Protein AF-A0A498S944-F1 (afdb_monomer_lite)

Structure (mmCIF, N/CA/C/O backbone):
data_AF-A0A498S944-F1
#
_entry.id   AF-A0A498S944-F1
#
loop_
_atom_site.group_PDB
_atom_site.id
_atom_site.type_symbol
_atom_site.label_atom_id
_atom_site.label_alt_id
_atom_site.label_comp_id
_atom_site.label_asym_id
_atom_site.label_entity_id
_atom_site.label_seq_id
_atom_site.pdbx_PDB_ins_code
_atom_site.Cartn_x
_atom_site.Cartn_y
_atom_site.Cartn_z
_atom_site.occupancy
_atom_site.B_iso_or_equiv
_atom_site.auth_seq_id
_atom_site.auth_comp_id
_atom_site.auth_asym_id
_atom_site.auth_atom_id
_atom_site.pdbx_PDB_model_num
ATOM 1 N N . MET A 1 1 ? -1.091 -2.249 -29.405 1.00 45.34 1 MET A N 1
ATOM 2 C CA . MET A 1 1 ? -1.472 -2.332 -27.977 1.00 45.34 1 MET A CA 1
ATOM 3 C C . MET A 1 1 ? -2.032 -0.986 -27.552 1.00 45.34 1 MET A C 1
ATOM 5 O O . MET A 1 1 ? -1.270 -0.033 -27.462 1.00 45.34 1 MET A O 1
ATOM 9 N N . ASN A 1 2 ? -3.347 -0.878 -27.351 1.00 50.44 2 ASN A N 1
ATOM 10 C CA . ASN A 1 2 ? -3.933 0.326 -26.762 1.00 50.44 2 ASN A CA 1
ATOM 11 C C . ASN A 1 2 ? -3.747 0.243 -25.245 1.00 50.44 2 ASN A C 1
ATOM 13 O O . ASN A 1 2 ? -4.422 -0.526 -24.577 1.00 50.44 2 ASN A O 1
ATOM 17 N N . TYR A 1 3 ? -2.808 1.026 -24.713 1.00 56.50 3 TYR A N 1
ATOM 18 C CA . TYR A 1 3 ? -2.504 1.142 -23.276 1.00 56.50 3 TYR A CA 1
ATOM 19 C C . TYR A 1 3 ? -3.610 1.831 -22.456 1.00 56.50 3 TYR A C 1
ATOM 21 O O . TYR A 1 3 ? -3.417 2.118 -21.272 1.00 56.50 3 TYR A O 1
ATOM 29 N N . ARG A 1 4 ? -4.740 2.143 -23.094 1.00 59.81 4 ARG A N 1
ATOM 30 C CA . ARG A 1 4 ? -5.842 2.897 -22.516 1.00 59.81 4 ARG A CA 1
ATOM 31 C C . ARG A 1 4 ? -6.867 1.923 -21.953 1.00 59.81 4 ARG A C 1
ATOM 33 O O . ARG A 1 4 ? -7.388 1.089 -22.687 1.00 59.81 4 ARG A O 1
ATOM 40 N N . ASP A 1 5 ? -7.130 2.052 -20.659 1.00 67.62 5 ASP A N 1
ATOM 41 C CA . ASP A 1 5 ? -8.269 1.411 -20.010 1.00 67.62 5 ASP A CA 1
ATOM 42 C C . ASP A 1 5 ? -9.555 1.855 -20.738 1.00 67.62 5 ASP A C 1
ATOM 44 O O . ASP A 1 5 ? -9.770 3.066 -20.865 1.00 67.62 5 ASP A O 1
ATOM 48 N N . PRO A 1 6 ? -10.379 0.924 -21.252 1.00 72.31 6 PRO A N 1
ATOM 49 C CA . PRO A 1 6 ? -11.613 1.250 -21.966 1.00 72.31 6 PRO A CA 1
ATOM 50 C C . PRO A 1 6 ? -12.587 2.117 -21.159 1.00 72.31 6 PRO A C 1
ATOM 52 O O . PRO A 1 6 ? -13.359 2.867 -21.753 1.00 72.31 6 PRO A O 1
ATOM 55 N N . ASN A 1 7 ? -12.523 2.051 -19.827 1.00 76.44 7 ASN A N 1
ATOM 56 C CA . ASN A 1 7 ? -13.380 2.810 -18.920 1.00 76.44 7 ASN A CA 1
ATOM 57 C C . ASN A 1 7 ? -12.772 4.174 -18.526 1.00 76.44 7 ASN A C 1
ATOM 59 O O . ASN A 1 7 ? -13.444 5.000 -17.908 1.00 76.44 7 ASN A O 1
ATOM 63 N N . GLU A 1 8 ? -11.514 4.456 -18.897 1.00 75.06 8 GLU A N 1
ATOM 64 C CA . GLU A 1 8 ? -10.838 5.728 -18.610 1.00 75.06 8 GLU A CA 1
ATOM 65 C C . GLU A 1 8 ? -11.182 6.793 -19.664 1.00 75.06 8 GLU A C 1
ATOM 67 O O . GLU A 1 8 ? -10.524 6.976 -20.704 1.00 75.06 8 GLU A O 1
ATOM 72 N N . MET A 1 9 ? -12.226 7.554 -19.346 1.00 76.12 9 MET A N 1
ATOM 73 C CA . MET A 1 9 ? -12.709 8.669 -20.159 1.00 76.12 9 MET A CA 1
ATOM 74 C C . MET A 1 9 ? -11.724 9.851 -20.176 1.00 76.12 9 MET A C 1
ATOM 76 O O . MET A 1 9 ? -11.621 10.549 -21.187 1.00 76.12 9 MET A O 1
ATOM 80 N N . SER A 1 10 ? -10.943 10.056 -19.105 1.00 81.50 10 SER A N 1
ATOM 81 C CA . SER A 1 10 ? -10.000 11.176 -19.013 1.00 81.50 10 SER A CA 1
ATOM 82 C C . SER A 1 10 ? -8.704 10.901 -19.772 1.00 81.50 10 SER A C 1
ATOM 84 O O . SER A 1 10 ? -7.844 10.111 -19.371 1.00 81.50 10 SER A O 1
ATOM 86 N N . TYR A 1 11 ? -8.521 11.634 -20.868 1.00 81.81 11 TYR A N 1
ATOM 87 C CA . TYR A 1 11 ? -7.294 11.594 -21.660 1.00 81.81 11 TYR A CA 1
ATOM 88 C C . TYR A 1 11 ? -6.054 11.991 -20.842 1.00 81.81 11 TYR A C 1
ATOM 90 O O . TYR A 1 11 ? -5.005 11.357 -20.949 1.00 81.81 11 TYR A O 1
ATOM 98 N N . MET A 1 12 ? -6.189 12.995 -19.972 1.00 85.88 12 MET A N 1
ATOM 99 C CA . MET A 1 12 ? -5.108 13.475 -19.110 1.00 85.88 12 MET A CA 1
ATOM 100 C C . MET A 1 12 ? -4.648 12.396 -18.124 1.00 85.88 12 MET A C 1
ATOM 102 O O . MET A 1 12 ? -3.449 12.157 -17.992 1.00 85.88 12 MET A O 1
ATOM 106 N N . TRP A 1 13 ? -5.580 11.685 -17.482 1.00 82.88 13 TRP A N 1
ATOM 107 C CA . TRP A 1 13 ? -5.227 10.602 -16.560 1.00 82.88 13 TRP A CA 1
ATOM 108 C C . TRP A 1 13 ? -4.585 9.420 -17.279 1.00 82.88 13 TRP A C 1
ATOM 110 O O . TRP A 1 13 ? -3.598 8.863 -16.791 1.00 82.88 13 TRP A O 1
ATOM 120 N N . SER A 1 14 ? -5.084 9.073 -18.468 1.00 81.62 14 SER A N 1
ATOM 121 C CA . SER A 1 14 ? -4.447 8.069 -19.322 1.00 81.62 14 SER A CA 1
ATOM 122 C C . SER A 1 14 ? -3.007 8.460 -19.675 1.00 81.62 14 SER A C 1
ATOM 124 O O . SER A 1 14 ? -2.106 7.625 -19.589 1.00 81.62 14 SER A O 1
ATOM 126 N N . TRP A 1 15 ? -2.773 9.724 -20.036 1.00 85.31 15 TRP A N 1
ATOM 127 C CA . TRP A 1 15 ? -1.443 10.233 -20.374 1.00 85.31 15 TRP A CA 1
ATOM 128 C C . TRP A 1 15 ? -0.490 10.219 -19.171 1.00 85.31 15 TRP A C 1
ATOM 130 O O . TRP A 1 15 ? 0.611 9.682 -19.275 1.00 85.31 15 TRP A O 1
ATOM 140 N N . ILE A 1 16 ? -0.926 10.704 -18.001 1.00 86.94 16 ILE A N 1
ATOM 141 C CA . ILE A 1 16 ? -0.124 10.690 -16.763 1.00 86.94 16 ILE A CA 1
ATOM 142 C C . ILE A 1 16 ? 0.276 9.255 -16.390 1.00 86.94 16 ILE A C 1
ATOM 144 O O . ILE A 1 16 ? 1.448 8.985 -16.112 1.00 86.94 16 ILE A O 1
ATOM 148 N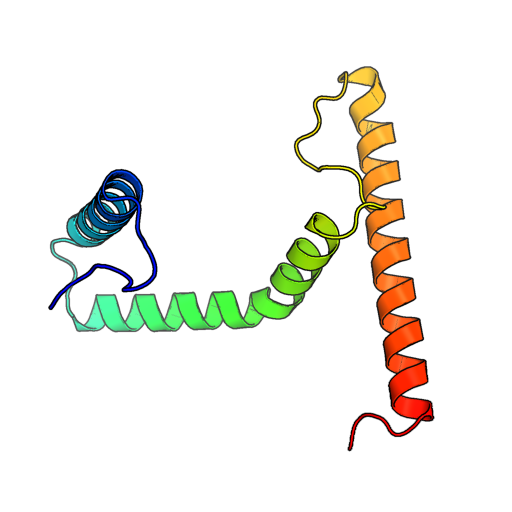 N . LYS A 1 17 ? -0.677 8.311 -16.414 1.00 85.69 17 LYS A N 1
ATOM 149 C CA . LYS A 1 17 ? -0.412 6.892 -16.124 1.00 8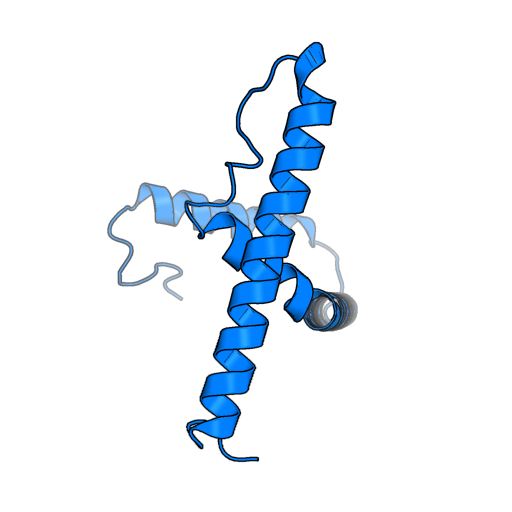5.69 17 LYS A CA 1
ATOM 150 C C . LYS A 1 17 ? 0.562 6.280 -17.133 1.00 85.69 17 LYS A C 1
ATOM 152 O O . LYS A 1 17 ? 1.492 5.580 -16.731 1.00 85.69 17 LYS A O 1
ATOM 157 N N . GLY A 1 18 ? 0.378 6.566 -18.422 1.00 87.44 18 GLY A N 1
ATOM 158 C CA . GLY A 1 18 ? 1.273 6.122 -19.492 1.00 87.44 18 GLY A CA 1
ATOM 159 C C . GLY A 1 18 ? 2.704 6.629 -19.307 1.00 87.44 18 GLY A C 1
ATOM 160 O O . GLY A 1 18 ? 3.641 5.832 -19.308 1.00 87.44 18 GLY A O 1
ATOM 161 N N . ASN A 1 19 ? 2.873 7.925 -19.041 1.00 92.12 19 ASN A N 1
ATOM 162 C CA . ASN A 1 19 ? 4.184 8.526 -18.798 1.00 92.12 19 ASN A CA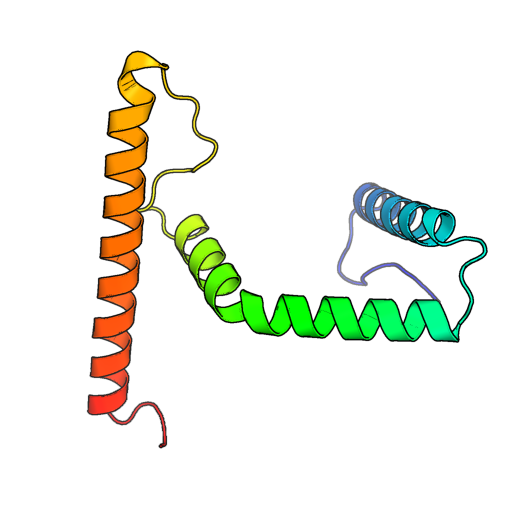 1
ATOM 163 C C . ASN A 1 19 ? 4.890 7.924 -17.586 1.00 92.12 19 ASN A C 1
ATOM 165 O O . ASN A 1 19 ? 6.080 7.621 -17.659 1.00 92.12 19 ASN A O 1
ATOM 169 N N . ARG A 1 20 ? 4.174 7.700 -16.475 1.00 92.81 20 ARG A N 1
ATOM 170 C CA . ARG A 1 20 ? 4.760 7.059 -15.284 1.00 92.81 20 ARG A CA 1
ATOM 171 C C . ARG A 1 20 ? 5.288 5.661 -15.601 1.00 92.81 20 ARG A C 1
ATOM 173 O O . ARG A 1 20 ? 6.406 5.342 -15.201 1.00 92.81 20 ARG A O 1
ATOM 180 N N . LYS A 1 21 ? 4.527 4.857 -16.355 1.00 90.69 21 LYS A N 1
ATOM 181 C CA . LYS A 1 21 ? 4.969 3.529 -16.816 1.00 90.69 21 LYS A CA 1
ATOM 182 C C . LYS A 1 21 ? 6.199 3.630 -17.716 1.00 90.69 21 LYS A C 1
ATOM 184 O O . LYS A 1 21 ? 7.168 2.908 -17.500 1.00 90.69 21 LYS A O 1
ATOM 189 N N . TRP A 1 22 ? 6.185 4.549 -18.681 1.00 93.25 22 TRP A N 1
ATOM 190 C CA . TRP A 1 22 ? 7.306 4.753 -19.597 1.00 93.25 22 TRP A CA 1
ATOM 191 C C . TRP A 1 22 ? 8.589 5.151 -18.857 1.00 93.25 22 TRP A C 1
ATOM 193 O O . TRP A 1 22 ? 9.637 4.550 -19.077 1.00 93.25 22 TRP A O 1
ATOM 203 N N . HIS A 1 23 ? 8.511 6.095 -17.916 1.00 95.25 23 HIS A N 1
ATOM 204 C CA . HIS A 1 23 ? 9.664 6.497 -17.110 1.00 95.25 23 HIS A CA 1
ATOM 205 C C . HIS A 1 23 ? 10.163 5.383 -16.188 1.00 95.25 23 HIS A C 1
ATOM 207 O O . HIS A 1 23 ? 11.374 5.233 -16.043 1.00 95.25 23 HIS A O 1
ATOM 213 N N . ALA A 1 24 ? 9.268 4.599 -15.579 1.00 94.12 24 ALA A N 1
ATOM 214 C CA . ALA A 1 24 ? 9.660 3.441 -14.777 1.00 94.12 24 ALA A CA 1
ATOM 215 C C . ALA A 1 24 ? 10.416 2.410 -15.626 1.00 94.12 24 ALA A C 1
ATOM 217 O O . ALA A 1 24 ? 11.485 1.961 -15.226 1.00 94.12 24 ALA A O 1
ATOM 218 N N . TRP A 1 25 ? 9.928 2.117 -16.835 1.00 93.88 25 TRP A N 1
ATOM 219 C CA . TRP A 1 25 ? 10.621 1.225 -17.761 1.00 93.88 25 TRP A CA 1
ATOM 220 C C . TRP A 1 25 ? 11.971 1.792 -18.216 1.00 93.88 25 TRP A C 1
ATOM 222 O O . TRP A 1 25 ? 12.975 1.083 -18.200 1.00 93.88 25 TRP A O 1
ATOM 232 N N . ASN A 1 26 ? 12.036 3.082 -18.557 1.00 95.81 26 ASN A N 1
ATOM 233 C CA . ASN A 1 26 ? 13.275 3.718 -19.001 1.00 95.81 26 ASN A CA 1
ATOM 234 C C . ASN A 1 26 ? 14.367 3.722 -17.912 1.00 95.81 26 ASN A C 1
ATOM 236 O O . ASN A 1 26 ? 15.550 3.677 -18.240 1.00 95.81 26 ASN A O 1
ATOM 240 N N . LYS A 1 27 ? 13.996 3.722 -16.623 1.00 95.38 27 LYS A N 1
ATOM 241 C CA . LYS A 1 27 ? 14.951 3.549 -15.511 1.00 95.38 27 LYS A CA 1
ATOM 242 C C . LYS A 1 27 ? 15.612 2.168 -15.494 1.00 95.38 27 LYS A C 1
ATOM 244 O O . LYS A 1 27 ? 16.723 2.049 -14.998 1.00 95.38 27 LYS A O 1
ATOM 249 N N . CYS A 1 28 ? 14.968 1.149 -16.058 1.00 93.50 28 CYS A N 1
ATOM 250 C CA . CYS A 1 28 ? 15.504 -0.210 -16.162 1.00 93.50 28 CYS A CA 1
ATOM 251 C C . CYS A 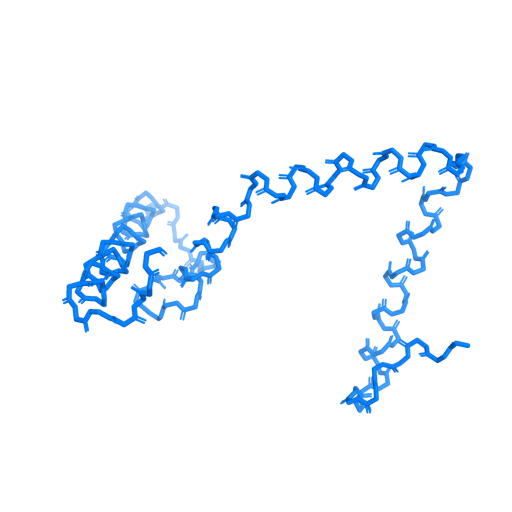1 28 ? 16.346 -0.425 -17.435 1.00 93.50 28 CYS A C 1
ATOM 253 O O . CYS A 1 28 ? 16.677 -1.560 -17.775 1.00 93.50 28 CYS A O 1
ATOM 255 N N . LYS A 1 29 ? 16.670 0.634 -18.191 1.00 94.06 29 LYS A N 1
ATOM 256 C CA . LYS A 1 29 ? 17.456 0.518 -19.424 1.00 94.06 29 LYS A CA 1
ATOM 257 C C . LYS A 1 29 ? 18.847 -0.052 -19.124 1.00 94.06 29 LYS A C 1
ATOM 259 O O . LYS A 1 29 ? 19.569 0.484 -18.294 1.00 94.06 29 LYS A O 1
ATOM 264 N N . GLY A 1 30 ? 19.230 -1.101 -19.852 1.00 95.12 30 GLY A N 1
ATOM 265 C CA . GLY A 1 30 ? 20.510 -1.796 -19.669 1.00 95.12 30 GLY A CA 1
ATOM 266 C C . GLY A 1 30 ? 20.439 -3.013 -18.743 1.00 95.12 30 GLY A C 1
ATOM 267 O O . GLY A 1 30 ? 21.418 -3.743 -18.650 1.00 95.12 30 GLY A O 1
ATOM 268 N N . LEU A 1 31 ? 19.288 -3.265 -18.114 1.00 95.50 31 LEU A N 1
ATOM 269 C CA . LEU A 1 31 ? 19.034 -4.486 -17.357 1.00 95.50 31 LEU A CA 1
ATOM 270 C C . LEU A 1 31 ? 18.873 -5.677 -18.314 1.00 95.50 31 LEU A C 1
ATOM 272 O O . LEU A 1 31 ? 18.185 -5.5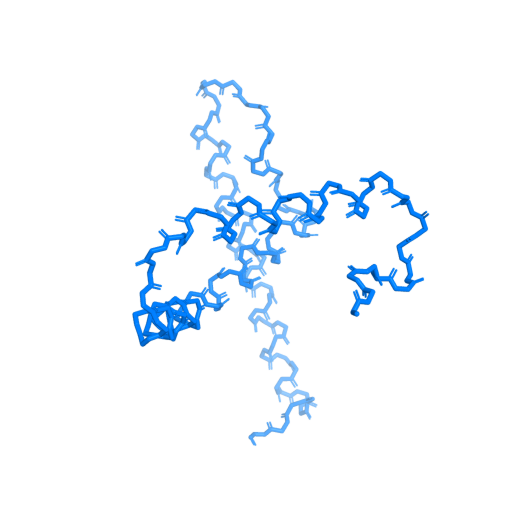65 -19.337 1.00 95.50 31 LEU A O 1
ATOM 276 N N . SER A 1 32 ? 19.499 -6.812 -17.997 1.00 97.44 32 SER A N 1
ATOM 277 C CA . SER A 1 32 ? 19.296 -8.037 -18.771 1.00 97.44 32 SER A CA 1
ATOM 278 C C . SER A 1 32 ? 17.875 -8.573 -18.562 1.00 97.44 32 SER A C 1
ATOM 280 O O . SER A 1 32 ? 17.183 -8.212 -17.606 1.00 97.44 32 SER A O 1
ATOM 282 N N . LYS A 1 33 ? 17.407 -9.432 -19.474 1.00 96.12 33 LYS A N 1
ATOM 283 C CA . LYS A 1 33 ? 16.085 -10.054 -19.322 1.00 96.12 33 LYS A CA 1
ATOM 284 C C . LYS A 1 33 ? 16.027 -10.935 -18.076 1.00 96.12 33 LYS A C 1
ATOM 286 O O . LYS A 1 33 ? 15.041 -10.865 -17.351 1.00 96.12 33 LYS A O 1
ATOM 291 N N . ASP A 1 34 ? 17.086 -11.697 -17.823 1.00 97.38 34 ASP A N 1
ATOM 292 C CA . ASP A 1 34 ? 17.154 -12.618 -16.690 1.00 97.38 34 ASP A CA 1
ATOM 293 C C . ASP A 1 34 ? 17.169 -11.849 -15.363 1.00 97.38 34 ASP A C 1
ATOM 295 O O . ASP A 1 34 ? 16.401 -12.170 -14.458 1.00 97.38 34 ASP A O 1
ATOM 299 N N . ASP A 1 35 ? 17.932 -10.753 -15.276 1.00 96.56 35 ASP A N 1
ATOM 300 C CA . ASP A 1 35 ? 17.932 -9.891 -14.087 1.00 96.56 35 ASP A CA 1
ATOM 301 C C . ASP A 1 35 ? 16.565 -9.235 -13.864 1.00 96.56 35 ASP A C 1
ATOM 303 O O . ASP A 1 35 ? 16.086 -9.156 -12.734 1.00 96.56 35 ASP A O 1
ATOM 307 N N . ALA A 1 36 ? 15.901 -8.792 -14.937 1.00 96.44 36 ALA A N 1
ATOM 308 C CA . ALA A 1 36 ? 14.561 -8.220 -14.845 1.00 96.44 36 ALA A CA 1
ATOM 309 C C . ALA A 1 36 ? 13.530 -9.238 -14.336 1.00 96.44 36 ALA A C 1
ATOM 311 O O . ALA A 1 36 ? 12.674 -8.887 -13.523 1.00 96.44 36 ALA A O 1
ATOM 312 N N . MET A 1 37 ? 13.620 -10.492 -14.788 1.00 97.38 37 MET A N 1
ATOM 313 C CA . MET A 1 37 ? 12.762 -11.580 -14.314 1.00 97.38 37 MET A CA 1
ATOM 314 C C . MET A 1 37 ? 13.021 -11.893 -12.840 1.00 97.38 37 MET A C 1
ATOM 316 O O . MET A 1 37 ? 12.070 -11.960 -12.063 1.00 97.38 37 MET A O 1
ATOM 320 N N . ASN A 1 38 ? 14.289 -12.019 -12.445 1.00 97.38 38 ASN A N 1
ATOM 321 C CA . ASN A 1 38 ? 14.671 -12.304 -11.063 1.00 97.38 38 ASN A CA 1
ATOM 322 C C . ASN A 1 38 ? 14.184 -11.210 -10.108 1.00 97.38 38 ASN A C 1
ATOM 324 O O . ASN A 1 38 ? 13.529 -11.517 -9.114 1.00 97.38 38 ASN A O 1
ATOM 328 N N . LEU A 1 39 ? 14.409 -9.939 -10.454 1.00 96.00 39 LEU A N 1
ATOM 329 C CA . LEU A 1 39 ? 13.929 -8.802 -9.666 1.00 96.00 39 LEU A CA 1
ATOM 330 C C . LEU A 1 39 ? 12.402 -8.778 -9.567 1.00 96.00 39 LEU A C 1
ATOM 332 O O . LEU A 1 39 ? 11.858 -8.469 -8.511 1.00 96.00 39 LEU A O 1
ATOM 336 N N . TYR A 1 40 ? 11.689 -9.101 -10.648 1.00 96.25 40 TYR A N 1
ATOM 337 C CA . TYR A 1 40 ? 10.229 -9.155 -10.611 1.00 96.25 40 TYR A CA 1
ATOM 338 C C . TYR A 1 40 ? 9.725 -10.234 -9.642 1.00 96.25 40 TYR A C 1
ATOM 340 O O . TYR A 1 40 ? 8.837 -9.964 -8.832 1.00 96.25 40 TYR A O 1
ATOM 348 N N . VAL A 1 41 ? 10.301 -11.439 -9.702 1.00 97.12 41 VAL A N 1
ATOM 349 C CA . VAL A 1 41 ? 9.941 -12.553 -8.810 1.00 97.12 41 VAL A CA 1
ATOM 350 C C . VAL A 1 41 ? 10.269 -12.210 -7.360 1.00 97.12 41 VAL A C 1
ATOM 352 O O . VAL A 1 41 ? 9.419 -12.378 -6.491 1.00 97.12 41 VAL A O 1
ATOM 355 N N . GLU A 1 42 ? 11.457 -11.666 -7.100 1.00 97.31 42 GLU A N 1
ATOM 356 C CA . GLU A 1 42 ? 11.880 -11.228 -5.767 1.00 97.31 42 GLU A CA 1
ATOM 357 C C . GLU A 1 42 ? 10.895 -10.219 -5.170 1.00 97.31 42 GLU A C 1
ATOM 359 O O . GLU A 1 42 ? 10.363 -10.449 -4.085 1.00 97.31 42 GLU A O 1
ATOM 364 N N . ARG A 1 43 ? 10.564 -9.153 -5.911 1.00 95.06 43 ARG A N 1
ATOM 365 C CA . ARG A 1 43 ? 9.594 -8.144 -5.456 1.00 95.06 43 ARG A CA 1
ATOM 366 C C . ARG A 1 43 ? 8.194 -8.707 -5.267 1.00 95.06 43 ARG A C 1
ATOM 368 O O . ARG A 1 43 ? 7.498 -8.288 -4.350 1.00 95.06 43 ARG A O 1
ATOM 375 N N . THR A 1 44 ? 7.775 -9.648 -6.107 1.00 95.75 44 THR A N 1
ATOM 376 C CA . THR A 1 44 ? 6.470 -10.305 -5.949 1.00 95.75 44 THR A CA 1
ATOM 377 C C . THR A 1 44 ? 6.430 -11.122 -4.658 1.00 95.75 44 THR A C 1
ATOM 379 O O . THR A 1 44 ? 5.477 -11.002 -3.897 1.00 95.75 44 THR A O 1
ATOM 382 N N . ASN A 1 45 ? 7.494 -11.869 -4.362 1.00 96.44 45 ASN A N 1
ATOM 383 C CA . ASN A 1 45 ? 7.601 -12.654 -3.133 1.00 96.44 45 ASN A CA 1
ATOM 384 C C . ASN A 1 45 ? 7.692 -11.769 -1.877 1.00 96.44 45 ASN A C 1
ATOM 386 O O . ASN A 1 45 ? 7.191 -12.139 -0.819 1.00 96.44 45 ASN A O 1
ATOM 390 N N . GLU A 1 46 ? 8.345 -10.607 -1.961 1.00 95.62 46 GLU A N 1
ATOM 391 C CA . GLU A 1 46 ? 8.328 -9.607 -0.883 1.00 95.62 46 GLU A CA 1
ATOM 392 C C . GLU A 1 46 ? 6.910 -9.077 -0.639 1.00 95.62 46 GLU A C 1
ATOM 394 O O . GLU A 1 46 ? 6.456 -9.043 0.503 1.00 95.62 46 GLU A O 1
ATOM 399 N N . LEU A 1 47 ? 6.189 -8.725 -1.708 1.00 94.81 47 LEU A N 1
ATOM 400 C CA . LEU A 1 47 ? 4.807 -8.255 -1.616 1.00 94.81 47 LEU A CA 1
ATOM 401 C C . LEU A 1 47 ? 3.867 -9.319 -1.052 1.00 94.81 47 LEU A C 1
ATOM 403 O O . LEU A 1 47 ? 2.989 -8.978 -0.271 1.00 94.81 47 LEU A O 1
ATOM 407 N N . GLU A 1 48 ? 4.051 -10.587 -1.416 1.00 95.25 48 GLU A N 1
ATOM 408 C CA . GLU A 1 48 ? 3.270 -11.699 -0.870 1.00 95.25 48 GLU A CA 1
ATOM 409 C C . GLU A 1 48 ? 3.444 -11.812 0.650 1.00 95.25 48 GLU A C 1
ATOM 411 O O . GLU A 1 48 ? 2.460 -11.932 1.374 1.00 95.25 48 GLU A O 1
ATOM 416 N N . LYS A 1 49 ? 4.677 -11.673 1.154 1.00 95.69 49 LYS A N 1
ATOM 417 C CA . LYS A 1 49 ? 4.952 -11.669 2.602 1.00 95.69 49 LYS A CA 1
ATOM 418 C C . LYS A 1 49 ? 4.332 -10.473 3.322 1.00 95.69 49 LYS A C 1
ATOM 420 O O . LYS A 1 49 ? 3.975 -10.582 4.490 1.00 95.69 49 LYS A O 1
ATOM 425 N N . GLU A 1 50 ? 4.244 -9.326 2.653 1.00 95.56 50 GLU A N 1
ATOM 426 C CA . GLU A 1 50 ? 3.642 -8.114 3.213 1.00 95.56 50 GLU A CA 1
ATOM 427 C C . GLU A 1 50 ? 2.129 -8.016 2.979 1.00 95.56 50 GLU A C 1
ATOM 429 O O . GLU A 1 50 ? 1.501 -7.103 3.517 1.00 95.56 50 GLU A O 1
ATOM 434 N N . LEU A 1 51 ? 1.534 -8.927 2.203 1.00 94.56 51 LEU A N 1
ATOM 435 C CA . LEU A 1 51 ? 0.168 -8.791 1.701 1.00 94.56 51 LEU A CA 1
ATOM 436 C C . LEU A 1 51 ? -0.847 -8.626 2.831 1.00 94.56 51 LEU A C 1
ATOM 438 O O . LEU A 1 51 ? -1.634 -7.685 2.793 1.00 94.56 51 LEU A O 1
ATOM 442 N N . ASP A 1 52 ? -0.790 -9.480 3.853 1.00 92.19 52 ASP A N 1
ATOM 443 C CA . ASP A 1 52 ? -1.715 -9.418 4.990 1.00 92.19 52 ASP A CA 1
ATOM 444 C C . ASP A 1 52 ? -1.632 -8.066 5.710 1.00 92.19 52 ASP A C 1
ATOM 446 O O . ASP A 1 52 ? -2.651 -7.426 5.978 1.00 92.19 52 ASP A O 1
ATOM 450 N N . ARG A 1 53 ? -0.407 -7.573 5.936 1.00 93.81 53 ARG A N 1
ATOM 451 C CA . ARG A 1 53 ? -0.165 -6.260 6.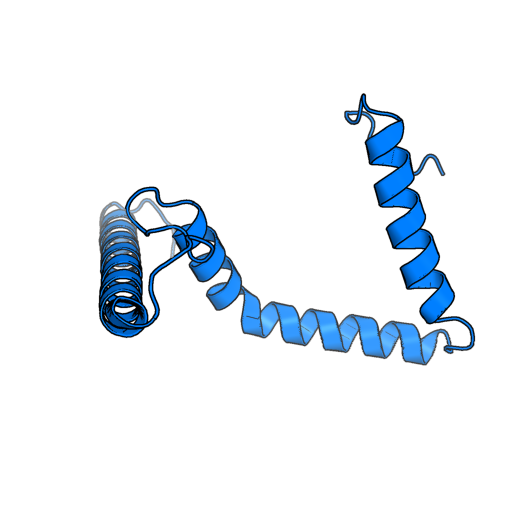548 1.00 93.81 53 ARG A CA 1
ATOM 452 C C . ARG A 1 53 ? -0.719 -5.132 5.680 1.00 93.81 53 ARG A C 1
ATOM 454 O O . ARG A 1 53 ? -1.364 -4.229 6.199 1.00 93.81 53 ARG A O 1
ATOM 461 N N . LEU A 1 54 ? -0.468 -5.176 4.372 1.00 93.75 54 LEU A N 1
ATOM 462 C CA . LEU A 1 54 ? -0.936 -4.162 3.425 1.00 93.75 54 LEU A CA 1
ATOM 463 C C . LEU A 1 54 ? -2.463 -4.145 3.322 1.00 93.75 54 LEU A C 1
ATOM 465 O O . LEU A 1 54 ? -3.057 -3.072 3.235 1.00 93.75 54 LEU A O 1
ATOM 469 N N . VAL A 1 55 ? -3.102 -5.316 3.353 1.00 93.81 55 VAL A N 1
ATOM 470 C CA . VAL A 1 55 ? -4.564 -5.441 3.379 1.00 93.81 55 VAL A CA 1
ATOM 471 C C . VAL A 1 55 ? -5.127 -4.849 4.665 1.00 93.81 55 VAL A C 1
ATOM 473 O O . VAL A 1 55 ? -6.128 -4.133 4.611 1.00 93.81 55 VAL A O 1
ATOM 476 N N . ASP A 1 56 ? -4.496 -5.100 5.810 1.00 92.88 56 ASP A N 1
ATOM 477 C CA . ASP A 1 56 ? -4.916 -4.495 7.069 1.00 92.88 56 ASP A CA 1
ATOM 478 C C . ASP A 1 56 ? -4.734 -2.981 7.077 1.00 92.88 56 ASP A C 1
ATOM 480 O O . ASP A 1 56 ? -5.671 -2.279 7.448 1.00 92.88 56 ASP A O 1
ATOM 484 N N . ASP A 1 57 ? -3.591 -2.468 6.631 1.00 91.75 57 ASP A N 1
ATOM 485 C CA . ASP A 1 57 ? -3.359 -1.024 6.542 1.00 91.75 57 ASP A CA 1
ATOM 486 C C . ASP A 1 57 ? -4.378 -0.364 5.593 1.00 91.75 57 ASP A C 1
ATOM 488 O O . ASP A 1 57 ? -4.938 0.686 5.904 1.00 91.75 57 ASP A O 1
ATOM 492 N N . TRP A 1 58 ? -4.699 -1.015 4.472 1.00 93.44 58 TRP A N 1
ATOM 493 C CA . TRP A 1 58 ? -5.729 -0.544 3.545 1.00 93.44 58 TRP A CA 1
ATOM 494 C C . TRP A 1 58 ? -7.130 -0.524 4.172 1.00 93.44 58 TRP A C 1
ATOM 496 O O . TRP A 1 58 ? -7.877 0.436 3.984 1.00 93.44 58 TRP A O 1
ATOM 506 N N . LYS A 1 59 ? -7.496 -1.553 4.947 1.00 92.44 59 LYS A N 1
ATOM 507 C CA . LYS A 1 59 ? -8.764 -1.575 5.692 1.00 92.44 59 LYS A CA 1
ATOM 508 C C . LYS A 1 59 ? -8.818 -0.490 6.766 1.00 92.44 59 LYS A C 1
ATOM 510 O O . LYS A 1 59 ? -9.878 0.098 6.953 1.00 92.44 59 LYS A O 1
ATOM 515 N N . ASP A 1 60 ? -7.701 -0.217 7.446 1.00 92.06 60 ASP A N 1
ATOM 516 C CA . ASP A 1 60 ? -7.602 0.887 8.407 1.00 92.06 60 ASP A CA 1
ATOM 517 C C . ASP A 1 60 ? -7.862 2.233 7.723 1.00 92.06 60 ASP A C 1
ATOM 519 O O . ASP A 1 60 ? -8.639 3.029 8.230 1.00 92.06 60 ASP A O 1
ATOM 523 N N . GLU A 1 61 ? -7.276 2.474 6.549 1.00 90.50 61 GLU A N 1
ATOM 524 C CA . GLU A 1 61 ? -7.471 3.722 5.794 1.00 90.50 61 GLU A CA 1
ATOM 525 C C . GLU A 1 61 ? -8.907 3.927 5.287 1.00 90.50 61 GLU A C 1
ATOM 527 O O . GLU A 1 61 ? -9.325 5.063 5.062 1.00 90.50 61 GLU A O 1
ATOM 532 N N . LEU A 1 62 ? -9.660 2.843 5.089 1.00 89.94 62 LEU A N 1
ATOM 533 C CA . LEU A 1 62 ? -11.051 2.899 4.642 1.00 89.94 62 LEU A CA 1
ATOM 534 C C . LEU A 1 62 ? -12.072 2.960 5.786 1.00 89.94 62 LEU A C 1
ATOM 536 O O . LEU A 1 62 ? -13.225 3.313 5.525 1.00 89.94 62 LEU A O 1
ATOM 540 N N . ASP A 1 63 ? -11.703 2.606 7.022 1.00 89.81 63 ASP A N 1
ATOM 541 C CA . ASP A 1 63 ? -12.626 2.674 8.159 1.00 89.81 63 ASP A CA 1
ATOM 542 C C . ASP A 1 63 ? -12.739 4.133 8.644 1.00 89.81 63 ASP A C 1
ATOM 544 O O . ASP A 1 63 ? -11.776 4.675 9.183 1.00 89.81 63 ASP A O 1
ATOM 548 N N . PRO A 1 64 ? -13.918 4.779 8.546 1.00 90.38 64 PRO A N 1
ATOM 549 C CA . PRO A 1 64 ? -14.104 6.166 8.985 1.00 90.38 64 PRO A CA 1
ATOM 550 C C . PRO A 1 64 ? -13.906 6.379 10.495 1.00 90.38 64 PRO A C 1
ATOM 552 O O . PRO A 1 64 ? -13.896 7.517 10.960 1.00 90.38 64 PRO A O 1
ATOM 555 N N . ARG A 1 65 ? -13.812 5.302 11.284 1.00 90.56 65 ARG A N 1
ATOM 556 C CA . ARG A 1 65 ? -13.524 5.345 12.726 1.00 90.56 65 ARG A CA 1
ATOM 557 C C . ARG A 1 65 ? -12.029 5.416 13.017 1.00 90.56 65 ARG A C 1
ATOM 559 O O . ARG A 1 65 ? -11.660 5.762 14.136 1.00 90.56 65 ARG A O 1
ATOM 566 N N . VAL A 1 66 ? -11.185 5.071 12.047 1.00 90.25 66 VAL A N 1
ATOM 567 C CA . VAL A 1 66 ? -9.740 5.257 12.131 1.00 90.25 66 VAL A CA 1
ATOM 568 C C . VAL A 1 66 ? -9.435 6.655 11.589 1.00 90.25 66 VAL A C 1
ATOM 570 O O . VAL A 1 66 ? -9.850 6.983 10.478 1.00 90.25 66 VAL A O 1
ATOM 573 N N . PRO A 1 67 ? -8.762 7.522 12.363 1.00 88.00 67 PRO A N 1
ATOM 574 C CA . PRO A 1 67 ? -8.459 8.865 11.881 1.00 88.00 67 PRO A CA 1
ATOM 575 C C . PRO A 1 67 ? -7.516 8.837 10.669 1.00 88.00 67 PRO A C 1
ATOM 577 O O . PRO A 1 67 ? -6.755 7.891 10.470 1.00 88.00 67 PRO A O 1
ATOM 580 N N . ASP A 1 68 ? -7.554 9.885 9.844 1.00 86.62 68 ASP A N 1
ATOM 581 C CA . ASP A 1 68 ? -6.678 9.966 8.673 1.00 86.62 68 ASP A CA 1
ATOM 582 C C . ASP A 1 68 ? -5.217 10.114 9.114 1.00 86.62 68 ASP A C 1
ATOM 584 O O . ASP A 1 68 ? -4.844 11.070 9.797 1.00 86.62 68 ASP A O 1
ATOM 588 N N . LYS A 1 69 ? -4.367 9.182 8.675 1.00 83.38 69 LYS A N 1
ATOM 589 C CA . LYS A 1 69 ? -2.922 9.197 8.936 1.00 83.38 69 LYS A CA 1
ATOM 590 C C . LYS A 1 69 ? -2.218 10.452 8.408 1.00 83.38 69 LYS A C 1
ATOM 592 O O . LYS A 1 69 ? -1.135 10.775 8.886 1.00 83.38 69 LYS A O 1
ATOM 597 N N . ASN A 1 70 ? -2.798 11.125 7.413 1.00 85.25 70 ASN A N 1
ATOM 598 C CA . ASN A 1 70 ? -2.252 12.338 6.805 1.00 85.25 70 ASN A CA 1
ATOM 599 C C . ASN A 1 70 ? -2.852 13.622 7.398 1.00 85.25 70 ASN A C 1
ATOM 601 O O . ASN A 1 70 ? -2.570 14.712 6.892 1.00 85.25 70 ASN A O 1
ATOM 605 N N . ALA A 1 71 ? -3.687 13.517 8.437 1.00 86.00 71 ALA A N 1
ATOM 606 C CA . ALA A 1 71 ? -4.221 14.683 9.121 1.00 86.00 71 ALA A CA 1
ATOM 607 C C . ALA A 1 71 ? -3.079 15.511 9.724 1.00 86.00 71 ALA A C 1
ATOM 609 O O . ALA A 1 71 ? -2.163 14.982 10.355 1.00 86.00 71 ALA A O 1
ATOM 610 N N . TRP A 1 72 ? -3.137 16.828 9.533 1.00 89.44 72 TRP A N 1
ATOM 611 C CA . TRP A 1 72 ? -2.203 17.729 10.196 1.00 89.44 72 TRP A CA 1
ATOM 612 C C . TRP A 1 72 ? -2.542 17.814 11.685 1.00 89.44 72 TRP A C 1
ATOM 614 O O . TRP A 1 72 ? -3.691 18.072 12.046 1.00 89.44 72 TRP A O 1
ATOM 624 N N . VAL A 1 73 ? -1.536 17.614 12.536 1.00 87.56 73 VAL A N 1
ATOM 625 C CA . VAL A 1 73 ? -1.665 17.631 13.997 1.00 87.56 73 VAL A CA 1
ATOM 626 C C . VAL A 1 73 ? -0.527 18.473 14.577 1.00 87.56 73 VAL A C 1
ATOM 628 O O . VAL A 1 73 ? 0.616 18.306 14.141 1.00 87.56 73 VAL A O 1
ATOM 631 N N . PRO A 1 74 ? -0.799 19.364 15.547 1.00 93.19 74 PRO A N 1
ATOM 632 C CA . PRO A 1 74 ? 0.251 20.073 16.273 1.00 93.19 74 PRO A CA 1
ATOM 633 C C . PRO A 1 74 ? 1.258 19.105 16.911 1.00 93.19 74 PRO A C 1
ATOM 635 O O . PRO A 1 74 ? 0.870 18.064 17.439 1.00 93.19 74 PRO A O 1
ATOM 638 N N . GLU A 1 75 ? 2.547 19.458 16.925 1.00 87.50 75 GLU A N 1
ATOM 639 C CA . GLU A 1 75 ? 3.609 18.592 17.475 1.00 87.50 75 GLU A CA 1
ATOM 640 C C . GLU A 1 75 ? 3.344 18.183 18.934 1.00 87.50 75 GLU A C 1
ATOM 642 O O . GLU A 1 75 ? 3.564 17.033 19.308 1.00 87.50 75 GLU A O 1
ATOM 647 N N . GLU A 1 76 ? 2.777 19.091 19.731 1.00 89.62 76 GLU A N 1
ATOM 648 C CA . GLU A 1 76 ? 2.401 18.871 21.136 1.00 89.62 76 GLU A CA 1
ATOM 649 C C . GLU A 1 76 ? 1.327 17.783 21.318 1.00 89.62 76 GLU A C 1
ATOM 651 O O . GLU A 1 76 ? 1.230 17.143 22.368 1.00 89.62 76 GLU A O 1
ATOM 656 N N . GLU A 1 77 ? 0.509 17.561 20.290 1.00 88.69 77 GLU A N 1
ATOM 657 C CA . GLU A 1 77 ? -0.579 16.584 20.289 1.00 88.69 77 GLU A CA 1
ATOM 658 C C . GLU A 1 77 ? -0.244 15.329 19.482 1.00 88.69 77 GLU A C 1
ATOM 660 O O . GLU A 1 77 ? -0.981 14.345 19.555 1.00 88.69 77 GLU A O 1
ATOM 665 N N . MET A 1 78 ? 0.885 15.315 18.770 1.00 86.00 78 MET A N 1
ATOM 666 C CA . MET A 1 78 ? 1.282 14.219 17.890 1.00 86.00 78 MET A CA 1
ATOM 667 C C . MET A 1 78 ? 1.365 12.882 18.634 1.00 86.00 78 MET A C 1
ATOM 669 O O . MET A 1 78 ? 0.861 11.878 18.139 1.00 86.00 78 MET A O 1
ATOM 673 N N . GLU A 1 79 ? 1.927 12.849 19.845 1.00 88.75 79 GLU A N 1
ATOM 674 C CA . GLU A 1 79 ? 1.996 11.610 20.633 1.00 88.75 79 GLU A CA 1
ATOM 675 C C . GLU A 1 79 ? 0.612 11.099 21.047 1.00 88.75 79 GLU A C 1
ATOM 677 O O . GLU A 1 79 ? 0.351 9.893 21.039 1.00 88.75 79 GLU A O 1
ATOM 682 N N . LYS A 1 80 ? -0.291 12.011 21.426 1.00 90.94 80 LYS A N 1
ATOM 683 C CA . LYS A 1 80 ? -1.667 11.657 21.799 1.00 90.94 80 LYS A CA 1
ATOM 684 C C . LYS A 1 80 ? -2.424 11.151 20.580 1.00 90.94 80 LYS A C 1
ATOM 686 O O . LYS A 1 80 ? -3.105 10.134 20.672 1.00 90.94 80 LYS A O 1
ATOM 691 N N . PHE A 1 81 ? -2.255 11.823 19.446 1.00 89.88 81 PHE A N 1
ATOM 692 C CA . PHE A 1 81 ? -2.842 11.429 18.177 1.00 89.88 81 PHE A CA 1
ATOM 693 C C . PHE A 1 81 ? -2.332 10.063 17.722 1.00 89.88 81 PHE A C 1
ATOM 695 O O . PHE A 1 81 ? -3.139 9.211 17.378 1.00 89.88 81 PHE A O 1
ATOM 702 N N . GLN A 1 82 ? -1.027 9.797 17.807 1.00 89.19 82 GLN A N 1
ATOM 703 C CA . GLN A 1 82 ? -0.465 8.480 17.499 1.00 89.19 82 GLN A CA 1
ATOM 704 C C . GLN A 1 82 ? -1.046 7.389 18.405 1.00 89.19 82 GLN A C 1
ATOM 706 O O . GLN A 1 82 ? -1.461 6.345 17.913 1.00 89.19 82 GLN A O 1
ATOM 711 N N . LYS A 1 83 ? -1.149 7.630 19.719 1.00 92.62 83 LYS A N 1
ATOM 712 C CA . LYS A 1 83 ? -1.782 6.671 20.643 1.00 92.62 83 LYS A CA 1
ATOM 713 C C . LYS A 1 83 ? -3.248 6.421 20.290 1.00 92.62 83 LYS A C 1
ATOM 715 O O . LYS A 1 83 ? -3.679 5.272 20.288 1.00 92.62 83 LYS A O 1
ATOM 720 N N . PHE A 1 84 ? -3.991 7.477 19.967 1.00 91.69 84 PHE A N 1
ATOM 721 C CA . PHE A 1 84 ? -5.390 7.385 19.555 1.00 91.69 84 PHE A CA 1
ATOM 722 C C . PHE A 1 84 ? -5.553 6.621 18.234 1.00 91.69 84 PHE A C 1
ATOM 724 O O . PHE A 1 84 ? -6.381 5.721 18.145 1.00 91.69 84 PHE A O 1
ATOM 731 N N . MET A 1 85 ? -4.713 6.916 17.243 1.00 91.50 85 MET A N 1
ATOM 732 C CA . MET A 1 85 ? -4.637 6.204 15.966 1.00 91.50 85 MET A CA 1
ATOM 733 C C . MET A 1 85 ? -4.390 4.710 16.167 1.00 91.50 85 MET A C 1
ATOM 735 O O . MET A 1 85 ? -5.132 3.880 15.649 1.00 91.50 85 MET A O 1
ATOM 739 N N . GLU A 1 86 ? -3.368 4.357 16.944 1.00 92.06 86 GLU A N 1
ATOM 740 C CA . GLU A 1 86 ? -3.018 2.960 17.210 1.00 92.06 86 GLU A CA 1
ATOM 741 C C . GLU A 1 86 ? -4.105 2.227 18.003 1.00 92.06 86 GLU A C 1
ATOM 743 O O . GLU A 1 86 ? -4.340 1.036 17.787 1.00 92.06 86 GLU A O 1
ATOM 748 N N . GLN A 1 87 ? -4.814 2.929 18.888 1.00 94.19 87 GLN A N 1
ATOM 749 C CA . GLN A 1 87 ? -5.988 2.379 19.555 1.00 94.19 87 GLN A CA 1
ATOM 750 C C . GLN A 1 87 ? -7.135 2.136 18.562 1.00 94.19 87 GLN A C 1
ATOM 752 O O . GLN A 1 87 ? -7.678 1.035 18.528 1.00 94.19 87 GLN A O 1
ATOM 757 N N . ALA A 1 88 ? -7.461 3.109 17.709 1.00 92.44 88 ALA A N 1
ATOM 758 C CA . ALA A 1 88 ? -8.543 2.989 16.733 1.00 92.44 88 ALA A CA 1
ATOM 759 C C . ALA A 1 88 ? -8.309 1.839 15.736 1.00 92.44 88 ALA A C 1
ATOM 761 O O . ALA A 1 88 ? -9.220 1.046 15.478 1.00 92.44 88 ALA A O 1
ATOM 762 N N . LYS A 1 89 ? -7.074 1.691 15.231 1.00 93.56 89 LYS A N 1
ATOM 763 C CA . LYS A 1 89 ? -6.676 0.555 14.380 1.00 93.56 89 LYS A CA 1
ATOM 764 C C . LYS A 1 89 ? -6.851 -0.780 15.098 1.00 93.56 89 LYS A C 1
ATOM 766 O O . LYS A 1 89 ? -7.380 -1.732 14.529 1.00 93.56 89 LYS A O 1
ATOM 771 N N . ARG A 1 90 ? -6.429 -0.861 16.364 1.00 93.38 90 ARG A N 1
ATOM 772 C CA . ARG A 1 90 ? -6.559 -2.080 17.174 1.00 93.38 90 ARG A CA 1
ATOM 773 C C . ARG A 1 90 ? -8.015 -2.478 17.358 1.00 93.38 90 ARG A C 1
ATOM 775 O O . ARG A 1 90 ? -8.367 -3.614 17.066 1.00 93.38 90 ARG A O 1
ATOM 782 N N . GLU A 1 91 ? -8.864 -1.533 17.745 1.00 93.69 91 GLU A N 1
ATOM 783 C CA . GLU A 1 91 ? -10.299 -1.771 17.905 1.00 93.69 91 GLU A CA 1
ATOM 784 C C . GLU A 1 91 ? -10.956 -2.204 16.584 1.00 93.69 91 GLU A C 1
ATOM 786 O O . GLU A 1 91 ? -11.851 -3.047 16.590 1.00 93.69 91 GLU A O 1
ATOM 791 N N . ARG A 1 92 ? -10.524 -1.667 15.432 1.00 94.38 92 ARG A N 1
ATOM 792 C CA . ARG A 1 92 ? -10.986 -2.128 14.110 1.00 94.38 92 ARG A CA 1
ATOM 793 C C . ARG A 1 92 ? -10.615 -3.584 13.870 1.00 94.38 92 ARG A C 1
ATOM 795 O O . ARG A 1 92 ? -11.489 -4.379 13.529 1.00 94.38 92 ARG A O 1
ATOM 802 N N . ARG A 1 93 ? -9.351 -3.942 14.084 1.00 93.56 93 ARG A N 1
ATOM 803 C CA . ARG A 1 93 ? -8.854 -5.311 13.882 1.00 93.56 93 ARG A CA 1
ATOM 804 C C . ARG A 1 93 ? -9.537 -6.308 14.819 1.00 93.56 93 ARG A C 1
ATOM 806 O O . ARG A 1 93 ? -9.933 -7.378 14.373 1.00 93.56 93 ARG A O 1
ATOM 813 N N . GLU A 1 94 ? -9.766 -5.942 16.079 1.00 94.12 94 GLU A N 1
ATOM 814 C CA . GLU A 1 94 ? -10.528 -6.766 17.029 1.00 94.12 94 GLU A CA 1
ATOM 815 C C . GLU A 1 94 ? -11.965 -7.021 16.547 1.00 94.12 94 GLU A C 1
ATOM 817 O O . GLU A 1 94 ? -12.442 -8.155 16.598 1.00 94.12 94 GLU A O 1
ATOM 822 N N . ARG A 1 95 ? -12.644 -5.999 16.004 1.00 92.75 95 ARG A N 1
ATOM 823 C CA . ARG A 1 95 ? -13.977 -6.167 15.398 1.00 92.75 95 ARG A CA 1
ATOM 824 C C . ARG A 1 95 ? -13.954 -7.111 14.197 1.00 92.75 95 ARG A C 1
ATOM 826 O O . ARG A 1 95 ? -14.858 -7.935 14.076 1.00 92.75 95 ARG A O 1
ATOM 833 N N . ASP A 1 96 ? -12.950 -7.001 13.330 1.00 91.25 96 ASP A N 1
ATOM 834 C CA . ASP A 1 96 ? -12.801 -7.882 12.166 1.00 91.25 96 ASP A CA 1
ATOM 835 C C . ASP A 1 96 ? -12.589 -9.342 12.595 1.00 91.25 96 ASP A C 1
ATOM 837 O O . ASP A 1 96 ? -13.220 -10.240 12.037 1.00 91.25 96 ASP A O 1
ATOM 841 N N . VAL A 1 97 ? -11.769 -9.581 13.626 1.00 92.62 97 VAL A N 1
ATOM 842 C CA . VAL A 1 97 ? -11.541 -10.921 14.193 1.00 92.62 97 VAL A CA 1
ATOM 843 C C . VAL A 1 97 ? -12.827 -11.500 14.778 1.00 92.62 97 VAL A C 1
ATOM 845 O O . VAL A 1 97 ? -13.190 -12.625 14.440 1.00 92.62 97 VAL A O 1
ATOM 848 N N . LEU A 1 98 ? -13.550 -10.736 15.602 1.00 94.31 98 LEU A N 1
ATOM 849 C CA . LEU A 1 98 ? -14.824 -11.176 16.185 1.00 94.31 98 LEU A CA 1
ATOM 850 C C . LEU A 1 98 ? -15.867 -11.479 15.106 1.00 94.31 98 LEU A C 1
ATOM 852 O O . LEU A 1 98 ? -16.584 -12.475 15.185 1.00 94.31 98 LEU A O 1
ATOM 856 N N . LYS A 1 99 ? -15.936 -10.637 14.070 1.00 92.62 99 LYS A N 1
ATOM 857 C CA . LYS A 1 99 ? -16.819 -10.863 12.925 1.00 92.62 99 LYS A CA 1
ATOM 858 C C . LYS A 1 99 ? -16.445 -12.150 12.193 1.00 92.62 99 LYS A C 1
ATOM 860 O O . LYS A 1 99 ? -17.331 -12.946 11.908 1.00 92.62 99 LYS A O 1
ATOM 865 N N . ARG A 1 100 ? -15.155 -12.379 11.928 1.00 90.06 100 ARG A N 1
ATOM 866 C CA . ARG A 1 100 ? -14.677 -13.595 11.259 1.00 90.06 100 ARG A CA 1
ATOM 867 C C . ARG A 1 100 ? -14.964 -14.850 12.081 1.00 90.06 100 ARG A C 1
ATOM 869 O O . ARG A 1 100 ? -15.397 -15.839 11.508 1.00 90.06 100 ARG A O 1
ATOM 876 N N . GLN A 1 101 ? -14.756 -14.807 13.398 1.00 92.50 101 GLN A N 1
ATOM 877 C CA . GLN A 1 101 ? -15.096 -15.914 14.301 1.00 92.50 101 GLN A CA 1
ATOM 878 C C . GLN A 1 101 ? -16.584 -16.245 14.227 1.00 92.50 101 GLN A C 1
ATOM 880 O O . GLN A 1 101 ? -16.939 -17.397 14.007 1.00 92.50 101 GLN A O 1
ATOM 885 N N . LYS A 1 102 ? -17.444 -15.226 14.303 1.00 93.94 102 LYS A N 1
ATOM 886 C CA . LYS A 1 102 ? -18.887 -15.411 14.161 1.00 93.94 102 LYS A CA 1
ATOM 887 C C . LYS A 1 102 ? -19.271 -15.997 12.798 1.00 93.94 102 LYS A C 1
ATOM 889 O O . LYS A 1 102 ? -20.089 -16.898 12.736 1.00 93.94 102 LYS A O 1
ATOM 894 N N . GLU A 1 103 ? -18.675 -15.518 11.707 1.00 91.69 103 GLU A N 1
ATOM 895 C CA . GLU A 1 103 ? -18.926 -16.074 10.369 1.00 91.69 103 GLU A CA 1
ATOM 896 C C . GLU A 1 103 ? -18.504 -17.550 10.256 1.00 91.69 103 GLU A C 1
ATOM 898 O O . GLU A 1 103 ? -19.155 -18.309 9.543 1.00 91.69 103 GLU A O 1
ATOM 903 N N . ILE A 1 104 ? -17.436 -17.963 10.947 1.00 92.06 104 ILE A N 1
ATOM 904 C CA . ILE A 1 104 ? -17.018 -19.372 11.025 1.00 92.06 104 ILE A CA 1
ATOM 905 C C . ILE A 1 104 ? -18.033 -20.187 11.841 1.00 92.06 104 ILE A C 1
ATOM 907 O O . ILE A 1 104 ? -18.452 -21.248 11.392 1.00 92.06 104 ILE A O 1
ATOM 911 N N . GLU A 1 105 ? -18.472 -19.686 13.001 1.00 92.25 105 GLU A N 1
ATOM 912 C CA . GLU A 1 105 ? -19.512 -20.331 13.825 1.00 92.25 105 GLU A CA 1
ATOM 913 C C . GLU A 1 105 ? -20.843 -20.480 13.073 1.00 92.25 105 GLU A C 1
ATOM 915 O O . GLU A 1 105 ? -21.507 -21.511 13.179 1.00 92.25 105 GLU A O 1
ATOM 920 N N . ASP A 1 106 ? -21.205 -19.475 12.273 1.00 93.25 106 ASP A N 1
ATOM 921 C CA . ASP A 1 106 ? -22.398 -19.462 11.423 1.00 93.25 106 ASP A CA 1
ATOM 922 C C . ASP A 1 106 ? -22.243 -20.356 10.167 1.00 93.25 106 ASP A C 1
ATOM 924 O O . ASP A 1 106 ? -23.172 -20.453 9.363 1.00 93.25 106 ASP A O 1
ATOM 928 N N . GLY A 1 107 ? -21.085 -21.004 9.972 1.00 90.38 107 GLY A N 1
ATOM 929 C CA . GLY A 1 107 ? -20.809 -21.887 8.833 1.00 90.38 107 GLY A CA 1
ATOM 930 C C . GLY A 1 107 ? -20.756 -21.164 7.484 1.00 90.38 107 GLY A C 1
ATOM 931 O O . GLY A 1 107 ? -21.009 -21.768 6.447 1.00 90.38 107 GLY A O 1
ATOM 932 N N . MET A 1 108 ? -20.466 -19.857 7.477 1.00 86.06 108 MET A N 1
ATOM 933 C CA . MET A 1 108 ? -20.410 -19.030 6.259 1.00 86.06 108 MET A CA 1
ATOM 934 C C . MET A 1 108 ? -19.112 -19.213 5.460 1.00 86.06 108 MET A C 1
ATOM 936 O O . MET A 1 108 ? -18.968 -18.648 4.375 1.00 86.06 108 MET A O 1
ATOM 940 N N . TRP A 1 109 ? -18.165 -19.976 5.999 1.00 78.62 109 TRP A N 1
ATOM 941 C CA . TRP A 1 109 ? -16.903 -20.319 5.363 1.00 78.62 109 TRP A CA 1
ATOM 942 C C . TRP A 1 109 ? -16.664 -21.816 5.544 1.00 78.62 109 TRP A C 1
ATOM 944 O O . TRP A 1 109 ? -16.657 -22.288 6.679 1.00 78.62 109 TRP A O 1
ATOM 954 N N . ASP A 1 110 ? -16.485 -22.540 4.440 1.00 74.25 110 ASP A N 1
ATOM 955 C CA . ASP A 1 110 ? -16.081 -23.948 4.475 1.00 74.25 110 ASP A CA 1
ATOM 956 C C . ASP A 1 110 ? -14.628 -24.062 4.985 1.00 74.25 110 ASP A C 1
ATOM 958 O O . ASP A 1 110 ? -13.805 -23.183 4.697 1.00 74.25 110 ASP A O 1
ATOM 962 N N . GLU A 1 111 ? -14.343 -25.117 5.761 1.00 59.22 111 GLU A N 1
ATOM 963 C CA . GLU A 1 111 ? -12.995 -25.469 6.255 1.00 59.22 111 GLU A CA 1
ATOM 964 C C . GLU A 1 111 ? -11.987 -25.743 5.127 1.00 59.22 111 GLU A C 1
ATOM 966 O O . GLU A 1 111 ? -12.350 -26.415 4.131 1.00 59.22 111 GLU A O 1
#

Sequence (111 aa):
MNYRDPNEMSYMWSWIKGNRKWHAWNKCKGLSKDDAMNLYVERTNELEKELDRLVDDWKDELDPRVPDKNAWVPEEEMEKFQKFMEQAKRERRERDVLKRQKEIEDGMWDE

Secondary structure (DSSP, 8-state):
---S-TT---HHHHHHHHHHHHHHHHHTTT--HHHHHHHHHHHHHHHHHHHHHHHHHHHHHH-TTSPPTT----HHHHHHHHHHHHHHHHHHHHHHHHHHHHHHHTT-S--

InterPro domains:
  IPR000582 Acyl-CoA-binding protein, ACBP [PF00887] (15-42)
  IPR000582 Acyl-CoA-binding protein, ACBP [PS51228] (1-53)
  IPR014352 FERM/acyl-CoA-binding protein superfamily [G3DSA:1.20.80.10] (2-52)
  IPR035984 Acyl-CoA binding protein superfamily [SSF47027] (12-49)

Radius of gyration: 20.99 Å; chains: 1; bounding box: 43×46×50 Å

Organism: Acanthocheilonema viteae (NCBI:txid6277)

pLDDT: mean 89.07, std 9.51, range [45.34, 97.44]

Foldseek 3Di:
DPQDDPPPPDPVVSVVVVVVVVVVVVVCPPPDPVNVVVVVVVVVVVCVVCVVVVVLVVVLCPPPQQDHPPDDDPPVCVVVNVVSNVVSSVVVVVVVVVVVVVCVVVVVDDD